Protein AF-A0A3B8XXW8-F1 (afdb_monomer_lite)

Radius of gyration: 22.77 Å; chains: 1; bounding box: 41×42×67 Å

Secondary structure (DSSP, 8-state):
-----S-----TTPPEEEEEEETTEEEEEEES---------PBP--SSSPPPTTEEEEEE-TTS-EEEEE-HHHHHHHHTTSS---SS-TTTSS------------PPPEEEEE-S-HHHHHHHHHHHHHTT-EEEEESSHHHHHH-

pLDDT: mean 81.72, std 19.69, range [37.5, 97.5]

Structure (mmCIF, N/CA/C/O backbone):
data_AF-A0A3B8XXW8-F1
#
_entry.id   AF-A0A3B8XXW8-F1
#
loop_
_atom_site.group_PDB
_atom_site.id
_atom_site.type_symbol
_atom_site.label_atom_id
_atom_site.label_alt_id
_atom_site.label_comp_id
_atom_site.label_asym_id
_atom_site.label_entity_id
_atom_site.label_seq_id
_atom_site.pdbx_PDB_ins_code
_atom_site.Cartn_x
_atom_site.Cartn_y
_atom_site.Cartn_z
_atom_site.occupancy
_atom_site.B_iso_or_equiv
_atom_site.auth_seq_id
_atom_site.auth_comp_id
_atom_site.auth_asym_id
_atom_site.auth_atom_id
_atom_site.pdbx_PDB_model_num
ATOM 1 N N . SER A 1 1 ? 3.438 6.684 36.758 1.00 44.75 1 SER A N 1
ATOM 2 C CA . SER A 1 1 ? 2.733 6.834 35.470 1.00 44.75 1 SER A CA 1
ATOM 3 C C . SER A 1 1 ? 3.155 5.676 34.577 1.00 44.75 1 SER A C 1
ATOM 5 O O . SER A 1 1 ? 4.292 5.245 34.704 1.00 44.75 1 SER A O 1
ATOM 7 N N . ARG A 1 2 ? 2.231 5.067 33.830 1.00 49.34 2 ARG A N 1
ATOM 8 C CA . ARG A 1 2 ? 2.291 3.677 33.325 1.00 49.34 2 ARG A CA 1
ATOM 9 C C . ARG A 1 2 ? 3.223 3.482 32.114 1.00 49.34 2 ARG A C 1
ATOM 11 O O . ARG A 1 2 ? 2.751 3.339 30.997 1.00 49.34 2 ARG A O 1
ATOM 18 N N . SER A 1 3 ? 4.530 3.433 32.336 1.00 48.44 3 SER A N 1
ATOM 19 C CA . SER A 1 3 ? 5.528 3.151 31.294 1.00 48.44 3 SER A CA 1
ATOM 20 C C . SER A 1 3 ? 6.344 1.907 31.656 1.00 48.44 3 SER A C 1
ATOM 22 O O . SER A 1 3 ? 7.455 2.030 32.158 1.00 48.44 3 SER A O 1
ATOM 24 N N . SER A 1 4 ? 5.756 0.717 31.501 1.00 49.69 4 SER A N 1
ATOM 25 C CA . SER A 1 4 ? 6.471 -0.574 31.516 1.00 49.69 4 SER A CA 1
ATOM 26 C C . SER A 1 4 ? 5.500 -1.719 31.192 1.00 49.69 4 SER A C 1
ATOM 28 O O . SER A 1 4 ? 5.208 -2.543 32.054 1.00 49.69 4 SER A O 1
ATOM 30 N N . VAL A 1 5 ? 4.949 -1.756 29.976 1.00 53.56 5 VAL A N 1
ATOM 31 C CA . VAL A 1 5 ? 4.210 -2.933 29.469 1.00 53.56 5 VAL A CA 1
ATOM 32 C C . VAL A 1 5 ? 4.453 -3.092 27.963 1.00 53.56 5 VAL A C 1
ATOM 34 O O . VAL A 1 5 ? 3.513 -3.174 27.198 1.00 53.56 5 VAL A O 1
ATOM 37 N N . TYR A 1 6 ? 5.706 -3.067 27.511 1.00 53.09 6 TYR A N 1
ATOM 38 C CA . TYR A 1 6 ? 6.078 -3.557 26.174 1.00 53.09 6 TYR A CA 1
ATOM 39 C C . TYR A 1 6 ? 7.500 -4.098 26.279 1.00 53.09 6 TYR A C 1
ATOM 41 O O . TYR A 1 6 ? 8.473 -3.353 26.229 1.00 53.09 6 TYR A O 1
ATOM 49 N N . GLY A 1 7 ? 7.608 -5.383 26.591 1.00 52.81 7 GLY A N 1
ATOM 50 C CA . GLY A 1 7 ? 8.885 -6.042 26.854 1.00 52.81 7 GLY A CA 1
ATOM 51 C C . GLY A 1 7 ? 8.715 -7.318 27.668 1.00 52.81 7 GLY A C 1
ATOM 52 O O . GLY A 1 7 ? 9.474 -7.557 28.603 1.00 52.81 7 GLY A O 1
ATOM 53 N N . GLY A 1 8 ? 7.672 -8.095 27.374 1.00 42.44 8 GLY A N 1
ATOM 54 C CA . GLY A 1 8 ? 7.572 -9.479 27.817 1.00 42.44 8 GLY A CA 1
ATOM 55 C C . GLY A 1 8 ? 8.176 -10.360 26.734 1.00 42.44 8 GLY A C 1
ATOM 56 O O . GLY A 1 8 ? 7.875 -10.166 25.561 1.00 42.44 8 GLY A O 1
ATOM 57 N N . LYS A 1 9 ? 9.063 -11.276 27.129 1.00 45.25 9 LYS A N 1
ATOM 58 C CA . LYS A 1 9 ? 9.531 -12.392 26.297 1.00 45.25 9 LYS A CA 1
ATOM 59 C C . LYS A 1 9 ? 8.335 -13.076 25.630 1.00 45.25 9 LYS A C 1
ATOM 61 O O . LYS A 1 9 ? 7.299 -13.161 26.277 1.00 45.25 9 LYS A O 1
ATOM 66 N N . GLU A 1 10 ? 8.523 -13.559 24.403 1.00 51.53 10 GLU A N 1
ATOM 67 C CA . GLU A 1 10 ? 7.589 -14.406 23.648 1.00 51.53 10 GLU A CA 1
ATOM 68 C C . GLU A 1 10 ? 6.869 -15.410 24.571 1.00 51.53 10 GLU A C 1
ATOM 70 O O . GLU A 1 10 ? 7.404 -16.461 24.923 1.00 51.53 10 GLU A O 1
ATOM 75 N N . GLU A 1 11 ? 5.663 -15.054 25.012 1.00 54.03 11 GLU A N 1
ATOM 76 C CA . GLU A 1 11 ? 4.620 -16.020 25.325 1.00 54.03 11 GLU A CA 1
ATOM 77 C C . GLU A 1 11 ? 3.973 -16.310 23.972 1.00 54.03 11 GLU A C 1
ATOM 79 O O . GLU A 1 11 ? 3.382 -15.410 23.377 1.00 54.03 11 GLU A O 1
ATOM 84 N N . GLU A 1 12 ? 4.128 -17.536 23.466 1.00 59.78 12 GLU A N 1
ATOM 85 C CA . GLU A 1 12 ? 3.680 -17.996 22.135 1.00 59.78 12 GLU A CA 1
ATOM 86 C C . GLU A 1 12 ? 2.155 -17.859 21.874 1.00 59.78 12 GLU A C 1
ATOM 88 O O . GLU A 1 12 ? 1.678 -18.293 20.832 1.00 59.78 12 GLU A O 1
ATOM 93 N N . ASP A 1 13 ? 1.391 -17.216 22.768 1.00 77.69 13 ASP A N 1
ATOM 94 C CA . ASP A 1 13 ? -0.071 -17.071 22.716 1.00 77.69 13 ASP A CA 1
ATOM 95 C C . ASP A 1 13 ? -0.576 -15.607 22.679 1.00 77.69 13 ASP A C 1
ATOM 97 O O . ASP A 1 13 ? -1.784 -15.368 22.768 1.00 77.69 13 ASP A O 1
ATOM 101 N N . ILE A 1 14 ? 0.299 -14.598 22.559 1.00 84.75 14 ILE A N 1
ATOM 102 C CA . ILE A 1 14 ? -0.131 -13.187 22.486 1.00 84.75 14 ILE A CA 1
ATOM 103 C C . ILE A 1 14 ? -0.064 -12.673 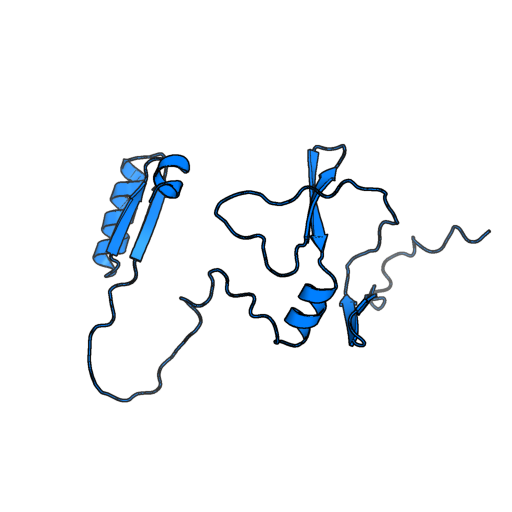21.046 1.00 84.75 14 ILE A C 1
ATOM 105 O O . ILE A 1 14 ? 1.015 -12.512 20.484 1.00 84.75 14 ILE A O 1
ATOM 109 N N . ILE A 1 15 ? -1.225 -12.319 20.488 1.00 91.88 15 ILE A N 1
ATOM 110 C CA . ILE A 1 15 ? -1.336 -11.599 19.212 1.00 91.88 15 ILE A CA 1
ATOM 111 C C . ILE A 1 15 ? -1.555 -10.101 19.453 1.00 91.88 15 ILE A C 1
ATOM 113 O O . ILE A 1 15 ? -2.346 -9.705 20.315 1.00 91.88 15 ILE A O 1
ATOM 117 N N . SER A 1 16 ? -0.878 -9.252 18.678 1.00 94.31 16 SER A N 1
ATOM 118 C CA . SER A 1 16 ? -1.103 -7.803 18.710 1.00 94.31 16 SER A CA 1
ATOM 119 C C . SER A 1 16 ? -2.131 -7.418 17.651 1.00 94.31 16 SER A C 1
ATOM 121 O O . SER A 1 16 ? -1.973 -7.733 16.477 1.00 94.31 16 SER A O 1
ATOM 123 N N . ILE A 1 17 ? -3.192 -6.719 18.060 1.00 96.69 17 ILE A N 1
ATOM 124 C CA . ILE A 1 17 ? -4.275 -6.291 17.166 1.00 96.69 17 ILE A CA 1
ATOM 125 C C . ILE A 1 17 ? -4.408 -4.767 17.187 1.00 96.69 17 ILE A C 1
ATOM 127 O O . ILE A 1 17 ? -4.557 -4.161 18.250 1.00 96.69 17 ILE A O 1
ATOM 131 N N . ILE A 1 18 ? -4.457 -4.152 16.005 1.00 96.75 18 ILE A N 1
ATOM 132 C CA . ILE A 1 18 ? -4.895 -2.768 15.805 1.00 96.75 18 ILE A CA 1
ATOM 133 C C . ILE A 1 18 ? -6.365 -2.777 15.387 1.00 96.75 18 ILE A C 1
ATOM 135 O O . ILE A 1 18 ? -6.740 -3.394 14.391 1.00 96.75 18 ILE A O 1
ATOM 139 N N . VAL A 1 19 ? -7.214 -2.066 16.131 1.00 97.44 19 VAL A N 1
ATOM 140 C CA . VAL A 1 19 ? -8.629 -1.893 15.777 1.00 97.44 19 VAL A CA 1
ATOM 141 C C . VAL A 1 19 ? -8.811 -0.568 15.046 1.00 97.44 19 VAL A C 1
ATOM 143 O O . VAL A 1 19 ? -8.727 0.506 15.640 1.00 97.44 19 VAL A O 1
ATOM 146 N N . LEU A 1 20 ? -9.099 -0.652 13.753 1.00 97.19 20 LEU A N 1
ATOM 147 C CA . LEU A 1 20 ? -9.425 0.478 12.896 1.00 97.19 20 LEU A CA 1
ATOM 148 C C . LEU A 1 20 ? -10.936 0.728 12.902 1.00 97.19 20 LEU A C 1
ATOM 150 O O . LEU A 1 20 ? -11.736 -0.208 12.858 1.00 97.19 20 LEU A O 1
ATOM 154 N N . ARG A 1 21 ? -11.339 2.002 12.928 1.00 96.31 21 ARG A N 1
ATOM 155 C CA . ARG A 1 21 ? -12.746 2.417 12.874 1.00 96.31 21 ARG A CA 1
ATOM 156 C C . ARG A 1 21 ? -12.950 3.465 11.791 1.00 96.31 21 ARG A C 1
ATOM 158 O O . ARG A 1 21 ? -12.314 4.512 11.823 1.00 96.31 21 ARG A O 1
ATOM 165 N N . GLY A 1 22 ? -13.905 3.225 10.897 1.00 94.56 22 GLY A N 1
ATOM 166 C CA . GLY A 1 22 ? -14.224 4.139 9.801 1.00 94.56 22 GLY A CA 1
ATOM 167 C C . GLY A 1 22 ? -15.594 3.847 9.198 1.00 94.56 22 GLY A C 1
ATOM 168 O O . GLY A 1 22 ? -16.003 2.691 9.112 1.00 94.56 22 GLY A O 1
ATOM 169 N N . ALA A 1 23 ? -16.340 4.895 8.833 1.00 91.75 23 ALA A N 1
ATOM 170 C CA . ALA A 1 23 ? -17.666 4.789 8.203 1.00 91.75 23 ALA A CA 1
ATOM 171 C C . ALA A 1 23 ? -18.654 3.830 8.917 1.00 91.75 23 ALA A C 1
ATOM 173 O O . ALA A 1 23 ? -19.421 3.114 8.279 1.00 91.75 23 ALA A O 1
ATOM 174 N N . GLY A 1 24 ? -18.617 3.781 10.254 1.00 93.38 24 GLY A N 1
ATOM 175 C CA . GLY A 1 24 ? -19.472 2.894 11.058 1.00 93.38 24 GLY A CA 1
ATOM 176 C C . GLY A 1 24 ? -19.027 1.427 11.118 1.00 93.38 24 GLY A C 1
ATOM 177 O O . GLY A 1 24 ? -19.670 0.638 11.802 1.00 93.38 24 GLY A O 1
ATOM 178 N N . ASN A 1 25 ? -17.920 1.069 10.468 1.00 95.06 25 ASN A N 1
ATOM 179 C CA . ASN A 1 25 ? -17.342 -0.271 10.481 1.00 95.06 25 ASN A CA 1
ATOM 180 C C . ASN A 1 25 ? -16.125 -0.340 11.414 1.00 95.06 25 ASN A C 1
ATOM 182 O O . ASN A 1 25 ? -15.478 0.675 11.698 1.00 95.06 25 ASN A O 1
ATOM 186 N N . LEU A 1 26 ? -15.819 -1.556 11.869 1.00 96.44 26 LEU A N 1
ATOM 187 C CA . LEU A 1 26 ? -14.606 -1.898 12.608 1.00 96.44 26 LEU A CA 1
ATOM 188 C C . LEU A 1 26 ? -13.822 -2.952 11.828 1.00 96.44 26 LEU A C 1
ATOM 190 O O . LEU A 1 26 ? -14.420 -3.880 11.283 1.00 96.44 26 LEU A O 1
ATOM 194 N N . LEU A 1 27 ? -12.501 -2.813 11.812 1.00 97.06 27 LEU A N 1
ATOM 195 C CA . LEU A 1 27 ? -11.568 -3.784 11.251 1.00 97.06 27 LEU A CA 1
ATOM 196 C C . LEU A 1 27 ? -10.483 -4.079 12.289 1.00 97.06 27 LEU A C 1
ATOM 198 O O . LEU A 1 27 ? -9.838 -3.159 12.783 1.00 97.06 27 LEU A O 1
ATOM 202 N N . ALA A 1 28 ? -10.298 -5.353 12.625 1.00 97.44 28 ALA A N 1
ATOM 203 C CA . ALA A 1 28 ? -9.191 -5.820 13.450 1.00 97.44 28 ALA A CA 1
ATOM 204 C C . ALA A 1 28 ? -8.046 -6.266 12.533 1.00 97.44 28 ALA A C 1
ATOM 206 O O . ALA A 1 28 ? -8.248 -7.132 11.685 1.00 97.44 28 ALA A O 1
ATOM 207 N N . VAL A 1 29 ? -6.874 -5.657 12.694 1.00 96.56 29 VAL A N 1
ATOM 208 C CA . VAL A 1 29 ? -5.660 -5.960 11.930 1.00 96.56 29 VAL A CA 1
ATOM 209 C C . VAL A 1 29 ? -4.643 -6.572 12.880 1.00 96.56 29 VAL A C 1
ATOM 211 O O . VAL A 1 29 ? -4.227 -5.914 13.831 1.00 96.56 29 VAL A O 1
ATOM 214 N N . GLU A 1 30 ? -4.264 -7.822 12.639 1.00 96.31 30 GLU A N 1
ATOM 215 C CA . GLU A 1 30 ? -3.137 -8.446 13.332 1.00 96.31 30 GLU A CA 1
ATOM 216 C C . GLU A 1 30 ? -1.823 -7.820 12.861 1.00 96.31 30 GLU A C 1
ATOM 218 O O . GLU A 1 30 ? -1.630 -7.581 11.668 1.00 96.31 30 GLU A O 1
ATOM 223 N N . VAL A 1 31 ? -0.946 -7.509 13.810 1.00 96.12 31 VAL A N 1
ATOM 224 C CA . VAL A 1 31 ? 0.367 -6.912 13.570 1.00 96.12 31 VAL A CA 1
ATOM 225 C C . VAL A 1 31 ? 1.418 -7.629 14.402 1.00 96.12 31 VAL A C 1
ATOM 227 O O . VAL A 1 31 ? 1.119 -8.118 15.488 1.00 96.12 31 VAL A O 1
ATOM 230 N N . ASP A 1 32 ? 2.666 -7.617 13.942 1.00 95.00 32 ASP A N 1
ATOM 231 C CA . ASP A 1 32 ? 3.775 -8.184 14.715 1.00 95.00 32 ASP A CA 1
ATOM 232 C C . ASP A 1 32 ? 4.012 -7.386 16.008 1.00 95.00 32 ASP A C 1
ATOM 234 O O . ASP A 1 32 ? 4.221 -7.942 17.083 1.00 95.00 32 ASP A O 1
ATOM 238 N N . GLN A 1 33 ? 3.974 -6.051 15.910 1.00 93.50 33 GLN A N 1
ATOM 239 C CA . GLN A 1 33 ? 4.217 -5.146 17.033 1.00 93.50 33 GLN A CA 1
ATOM 240 C C . GLN A 1 33 ? 3.694 -3.729 16.772 1.00 93.50 33 GLN A C 1
ATOM 242 O O . GLN A 1 33 ? 3.576 -3.284 15.631 1.00 93.50 33 GLN A O 1
ATOM 247 N N . VAL A 1 34 ? 3.458 -2.985 17.856 1.00 93.62 34 VAL A N 1
ATOM 248 C CA . VAL A 1 34 ? 3.163 -1.545 17.828 1.00 93.62 34 VAL A CA 1
ATOM 249 C C . VAL A 1 34 ? 4.364 -0.791 18.394 1.00 93.62 34 VAL A C 1
ATOM 251 O O . VAL A 1 34 ? 4.658 -0.894 19.580 1.00 93.62 34 VAL A O 1
ATOM 254 N N . ILE A 1 35 ? 5.057 -0.028 17.546 1.00 91.81 35 ILE A N 1
ATOM 255 C CA . ILE A 1 35 ? 6.270 0.711 17.938 1.00 91.81 35 ILE A CA 1
ATOM 256 C C . ILE A 1 35 ? 5.931 1.945 18.7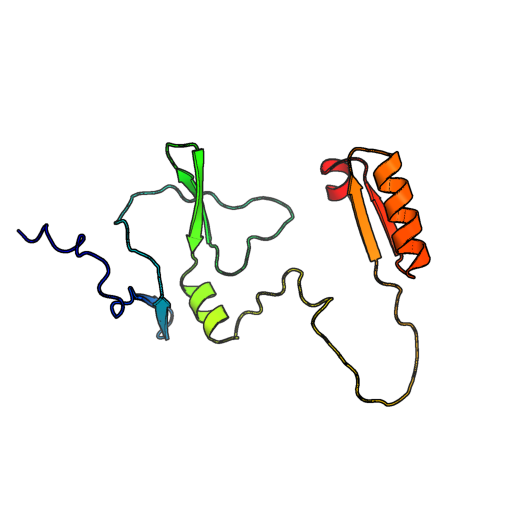88 1.00 91.81 35 ILE A C 1
ATOM 258 O O . ILE A 1 35 ? 6.574 2.199 19.805 1.00 91.81 35 ILE A O 1
ATOM 262 N N . GLY A 1 36 ? 4.925 2.721 18.376 1.00 91.44 36 GLY A N 1
ATOM 263 C CA . GLY A 1 36 ? 4.520 3.950 19.054 1.00 91.44 36 GLY A CA 1
ATOM 264 C C . GLY A 1 36 ? 3.775 4.921 18.142 1.00 91.44 36 GLY A C 1
ATOM 265 O O . GLY A 1 36 ? 3.422 4.592 17.011 1.00 91.44 36 GLY A O 1
ATOM 266 N N . GLU A 1 37 ? 3.543 6.125 18.655 1.00 93.62 37 GLU A N 1
ATOM 267 C CA . GLU A 1 37 ? 2.972 7.248 17.911 1.00 93.62 37 GLU A CA 1
ATOM 268 C C . GLU A 1 37 ? 4.099 8.157 17.405 1.00 93.62 37 GLU A C 1
ATOM 270 O O . GLU A 1 37 ? 5.043 8.450 18.142 1.00 93.62 37 GLU A O 1
ATOM 275 N N . GLN A 1 38 ? 4.007 8.600 16.152 1.00 91.56 38 GLN A N 1
ATOM 276 C CA . GLN A 1 38 ? 5.010 9.456 15.527 1.00 91.56 38 GLN A CA 1
ATOM 277 C C . GLN A 1 38 ? 4.341 10.522 14.659 1.00 91.56 38 GLN A C 1
ATOM 279 O O . GLN A 1 38 ? 3.449 10.223 13.865 1.00 91.56 38 GLN A O 1
ATOM 284 N N . GLU A 1 39 ? 4.820 11.761 14.768 1.00 94.50 39 GLU A N 1
ATOM 285 C CA . GLU A 1 39 ? 4.458 12.829 13.839 1.00 94.50 39 GLU A CA 1
ATOM 286 C C . GLU A 1 39 ? 5.198 12.635 12.510 1.00 94.50 39 GLU A C 1
ATOM 288 O O . GLU A 1 39 ? 6.415 12.432 12.470 1.00 94.50 39 GLU A O 1
ATOM 293 N N . ILE A 1 40 ? 4.452 12.670 11.409 1.00 94.69 40 ILE A N 1
ATOM 294 C CA . ILE A 1 40 ? 4.964 12.402 10.066 1.00 94.69 40 ILE A CA 1
ATOM 295 C C . ILE A 1 40 ? 4.464 13.447 9.074 1.00 94.69 40 ILE A C 1
ATOM 297 O O . ILE A 1 40 ? 3.429 14.081 9.274 1.00 94.69 40 ILE A O 1
ATOM 301 N N . VAL A 1 41 ? 5.167 13.561 7.949 1.00 96.00 41 VAL A N 1
ATOM 302 C CA . VAL A 1 41 ? 4.680 14.290 6.778 1.00 96.00 41 VAL A CA 1
ATOM 303 C C . VAL A 1 41 ? 4.332 13.274 5.702 1.00 96.00 41 VAL A C 1
ATOM 305 O O . VAL A 1 41 ? 5.200 12.556 5.210 1.00 96.00 41 VAL A O 1
ATOM 308 N N . ILE A 1 42 ? 3.057 13.220 5.323 1.00 95.50 42 ILE A N 1
ATOM 309 C CA . ILE A 1 42 ? 2.597 12.330 4.257 1.00 95.50 42 ILE A CA 1
ATOM 310 C C . ILE A 1 42 ? 2.948 12.962 2.912 1.00 95.50 42 ILE A C 1
ATOM 312 O O . ILE A 1 42 ? 2.480 14.055 2.591 1.00 95.50 42 ILE A O 1
ATOM 316 N N . LYS A 1 43 ? 3.740 12.256 2.104 1.00 94.38 43 LYS A N 1
ATOM 317 C CA . LYS A 1 43 ? 3.954 12.584 0.695 1.00 94.38 43 LYS A CA 1
ATOM 318 C C . LYS A 1 43 ? 3.003 11.761 -0.162 1.00 94.38 43 LYS A C 1
ATOM 320 O O . LYS A 1 43 ? 2.853 10.554 0.046 1.00 94.38 43 LYS A O 1
ATOM 325 N N . GLN A 1 44 ? 2.356 12.425 -1.113 1.00 90.25 44 GLN A N 1
ATOM 326 C CA . GLN A 1 44 ? 1.525 11.751 -2.101 1.00 90.25 44 GLN A CA 1
ATOM 327 C C . GLN A 1 44 ? 2.415 10.945 -3.053 1.00 90.25 44 GLN A C 1
ATOM 329 O O . GLN A 1 44 ? 3.522 11.368 -3.390 1.00 90.25 44 GLN A O 1
ATOM 334 N N . ILE A 1 45 ? 1.942 9.764 -3.449 1.00 87.12 45 ILE A N 1
ATOM 335 C CA . ILE A 1 45 ? 2.603 8.959 -4.477 1.00 87.12 45 ILE A CA 1
ATOM 336 C C . ILE A 1 45 ? 2.158 9.536 -5.820 1.00 87.12 45 ILE A C 1
ATOM 338 O O . ILE A 1 45 ? 1.017 9.342 -6.233 1.00 87.12 45 ILE A O 1
ATOM 342 N N . GLU A 1 46 ? 3.045 10.300 -6.449 1.00 81.12 46 GLU A N 1
ATOM 343 C CA . GLU A 1 46 ? 2.801 10.971 -7.724 1.00 81.12 46 GLU A CA 1
ATOM 344 C C . GLU A 1 46 ? 3.463 10.199 -8.872 1.00 81.12 46 GLU A C 1
ATOM 346 O O . GLU A 1 46 ? 4.584 9.705 -8.750 1.00 81.12 46 GLU A O 1
ATOM 351 N N . GLY A 1 47 ? 2.757 10.093 -9.995 1.00 75.81 47 GLY A N 1
ATOM 352 C CA . GLY A 1 47 ? 3.187 9.356 -11.179 1.00 75.81 47 GLY A CA 1
ATOM 353 C C . GLY A 1 47 ? 1.993 8.729 -11.917 1.00 75.81 47 GLY A C 1
ATOM 354 O O . GLY A 1 47 ? 0.885 8.711 -11.389 1.00 75.81 47 GLY A O 1
ATOM 355 N N . PRO A 1 48 ? 2.180 8.219 -13.142 1.00 73.31 48 PRO A N 1
ATOM 356 C CA . PRO A 1 48 ? 1.171 7.497 -13.910 1.00 73.31 48 PRO A CA 1
ATOM 357 C C . PRO A 1 48 ? 0.836 6.119 -13.333 1.00 73.31 48 PRO A C 1
ATOM 359 O O . PRO A 1 48 ? -0.200 5.569 -13.697 1.00 73.31 48 PRO A O 1
ATOM 362 N N . ILE A 1 49 ? 1.650 5.562 -12.426 1.00 76.19 49 ILE A N 1
ATOM 363 C CA . ILE A 1 49 ? 1.236 4.387 -11.652 1.00 76.19 49 ILE A CA 1
ATOM 364 C C . ILE A 1 49 ? 0.323 4.869 -10.520 1.00 76.19 49 ILE A C 1
ATOM 366 O O . ILE A 1 49 ? 0.767 5.663 -9.685 1.00 76.19 49 ILE A O 1
ATOM 370 N N . PRO A 1 50 ? -0.933 4.395 -10.453 1.00 81.12 50 PRO A N 1
ATOM 371 C CA . PRO A 1 50 ? -1.826 4.751 -9.362 1.00 81.12 50 PRO A CA 1
ATOM 372 C C . PRO A 1 50 ? -1.268 4.244 -8.030 1.00 81.12 50 PRO A C 1
ATOM 374 O O . PRO A 1 50 ? -0.651 3.176 -7.964 1.00 81.12 50 PRO A O 1
ATOM 377 N N . LYS A 1 51 ? -1.532 4.981 -6.945 1.00 87.81 51 LYS A N 1
ATOM 378 C CA . LYS A 1 51 ? -1.181 4.524 -5.596 1.00 87.81 51 LYS A CA 1
ATOM 379 C C . LYS A 1 51 ? -1.773 3.123 -5.339 1.00 87.81 51 LYS A C 1
ATOM 381 O O . LYS A 1 51 ? -2.900 2.855 -5.773 1.00 87.81 51 LYS A O 1
ATOM 386 N N . PRO A 1 52 ? -1.062 2.233 -4.628 1.00 89.81 52 PRO A N 1
ATOM 387 C CA . PRO A 1 52 ? -1.624 0.949 -4.232 1.00 89.81 52 PRO A CA 1
ATOM 388 C C . PRO A 1 52 ? -2.905 1.128 -3.405 1.00 89.81 52 PRO A C 1
ATOM 390 O O . PRO A 1 52 ? -2.998 2.039 -2.580 1.00 89.81 52 PRO A O 1
ATOM 393 N N . ALA A 1 53 ? -3.889 0.251 -3.616 1.00 91.56 53 ALA A N 1
ATOM 394 C CA . ALA A 1 53 ? -5.112 0.240 -2.817 1.00 91.56 53 ALA A CA 1
ATOM 395 C C . ALA A 1 53 ? -4.777 0.006 -1.333 1.00 91.56 53 ALA A C 1
ATOM 397 O O . ALA A 1 53 ? -3.936 -0.834 -1.008 1.00 91.56 53 ALA A O 1
ATOM 398 N N . GLY A 1 54 ? -5.421 0.751 -0.438 1.00 93.94 54 GLY A N 1
ATOM 399 C CA . GLY A 1 54 ? -5.154 0.707 0.999 1.00 93.94 54 GLY A CA 1
ATOM 400 C C . GLY A 1 54 ? -4.009 1.614 1.453 1.00 93.94 54 GLY A C 1
ATOM 401 O O . GLY A 1 54 ? -3.754 1.684 2.653 1.00 93.94 54 GLY A O 1
ATOM 402 N N . ILE A 1 55 ? -3.331 2.323 0.543 1.00 95.00 55 ILE A N 1
ATOM 403 C CA . ILE A 1 55 ? -2.235 3.250 0.858 1.00 95.00 55 ILE A CA 1
ATOM 404 C C . ILE A 1 55 ? -2.668 4.690 0.562 1.00 95.00 55 ILE A C 1
ATOM 406 O O . ILE A 1 55 ? -3.088 4.999 -0.549 1.00 95.00 55 ILE A O 1
ATOM 410 N N . ALA A 1 56 ? -2.537 5.589 1.536 1.00 94.12 56 ALA A N 1
ATOM 411 C CA . ALA A 1 56 ? -2.805 7.025 1.400 1.00 94.12 56 ALA A CA 1
ATOM 412 C C . ALA A 1 56 ? -1.594 7.815 0.865 1.00 94.12 56 ALA A C 1
ATOM 414 O O . ALA A 1 56 ? -1.739 8.907 0.318 1.00 94.12 56 ALA A O 1
ATOM 415 N N . GLY A 1 57 ? -0.387 7.281 1.051 1.00 94.94 57 GLY A N 1
ATOM 416 C CA . GLY A 1 57 ? 0.874 7.911 0.671 1.00 94.94 57 GLY A CA 1
ATOM 417 C C . GLY A 1 57 ? 2.056 7.231 1.353 1.00 94.94 57 GLY A C 1
ATOM 418 O O . GLY A 1 57 ? 1.942 6.104 1.834 1.00 94.94 57 GLY A O 1
ATOM 419 N N . ALA A 1 58 ? 3.189 7.921 1.432 1.00 95.62 58 ALA A N 1
ATOM 420 C CA . ALA A 1 58 ? 4.365 7.430 2.142 1.00 95.62 58 ALA A CA 1
ATOM 421 C C . ALA A 1 58 ? 5.115 8.565 2.847 1.00 95.62 58 ALA A C 1
ATOM 423 O O . ALA A 1 58 ? 5.039 9.726 2.444 1.00 95.62 58 ALA A O 1
ATOM 424 N N . THR A 1 59 ? 5.873 8.229 3.887 1.00 96.12 59 THR A N 1
ATOM 425 C CA . THR A 1 59 ? 6.869 9.121 4.492 1.00 96.12 59 THR A CA 1
ATOM 426 C C . THR A 1 59 ? 8.260 8.511 4.369 1.00 96.12 59 THR A C 1
ATOM 428 O O . THR A 1 59 ? 8.412 7.295 4.268 1.00 96.12 59 THR A O 1
ATOM 431 N N . VAL A 1 60 ? 9.280 9.364 4.387 1.00 95.50 60 VAL A N 1
ATOM 432 C CA . VAL A 1 60 ? 10.685 8.945 4.449 1.00 95.50 60 VAL A CA 1
ATOM 433 C C . VAL A 1 60 ? 11.145 9.087 5.896 1.00 95.50 60 VAL A C 1
ATOM 435 O O . VAL A 1 60 ? 10.980 10.160 6.480 1.00 95.50 60 VAL A O 1
ATOM 438 N N . LEU A 1 61 ? 11.668 8.015 6.486 1.00 93.00 61 LEU A N 1
ATOM 439 C CA . LEU A 1 61 ? 12.211 8.012 7.844 1.00 93.00 61 LEU A CA 1
ATOM 440 C C . LEU A 1 61 ? 13.624 8.622 7.878 1.00 93.00 61 LEU A C 1
ATOM 442 O O . LEU A 1 61 ? 14.244 8.868 6.844 1.00 93.00 61 LEU A O 1
ATOM 446 N N . GLY A 1 62 ? 14.143 8.893 9.080 1.00 90.75 62 GLY A N 1
ATOM 447 C CA . GLY A 1 62 ? 15.452 9.541 9.258 1.00 90.75 62 GLY A CA 1
ATOM 448 C C . GLY A 1 62 ? 16.642 8.723 8.740 1.00 90.75 62 GLY A C 1
ATOM 449 O O . GLY A 1 62 ? 17.687 9.290 8.436 1.00 90.75 62 GLY A O 1
ATOM 450 N N . ASP A 1 63 ? 16.471 7.410 8.603 1.00 93.56 63 ASP A N 1
ATOM 451 C CA . ASP A 1 63 ? 17.441 6.482 8.017 1.00 93.56 63 ASP A CA 1
ATOM 452 C C . ASP A 1 63 ? 17.293 6.329 6.490 1.00 93.56 63 ASP A C 1
ATOM 454 O O . ASP A 1 63 ? 18.031 5.568 5.867 1.00 93.56 63 ASP A O 1
ATOM 458 N N . GLY A 1 64 ? 16.356 7.058 5.875 1.00 94.19 64 GLY A N 1
ATOM 459 C CA . GLY A 1 64 ? 16.069 7.011 4.443 1.00 94.19 64 GLY A CA 1
ATOM 460 C C . GLY A 1 64 ? 15.102 5.904 4.021 1.00 94.19 64 GLY A C 1
ATOM 461 O O . GLY A 1 64 ? 14.757 5.834 2.841 1.00 94.19 64 GLY A O 1
ATOM 462 N N . SER A 1 65 ? 14.635 5.060 4.943 1.00 95.44 65 SER A N 1
ATOM 463 C CA . SER A 1 65 ? 13.644 4.031 4.624 1.00 95.44 65 SER A CA 1
ATOM 464 C C . SER A 1 65 ? 12.263 4.635 4.329 1.00 9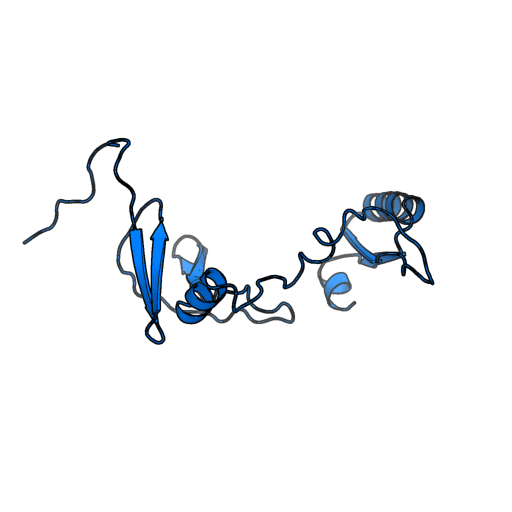5.44 65 SER A C 1
ATOM 466 O O . SER A 1 65 ? 11.916 5.727 4.791 1.00 95.44 65 SER A O 1
ATOM 468 N N . ILE A 1 66 ? 11.470 3.934 3.513 1.00 94.69 66 ILE A N 1
ATOM 469 C CA . ILE A 1 66 ? 10.121 4.359 3.123 1.00 94.69 66 ILE A CA 1
ATOM 470 C C . ILE A 1 66 ? 9.096 3.669 4.017 1.00 94.69 66 ILE A C 1
ATOM 472 O O . ILE A 1 66 ? 9.032 2.443 4.056 1.00 94.69 66 ILE A O 1
ATOM 476 N N . MET A 1 67 ? 8.255 4.460 4.682 1.00 95.69 67 MET A N 1
ATOM 477 C CA . MET A 1 67 ? 7.136 3.969 5.480 1.00 95.69 67 MET A CA 1
ATOM 478 C C . MET A 1 67 ? 5.809 4.292 4.770 1.00 95.69 67 MET A C 1
ATOM 480 O O . MET A 1 67 ? 5.449 5.472 4.669 1.00 95.69 67 MET A O 1
ATOM 484 N N . PRO A 1 68 ? 5.080 3.283 4.256 1.00 96.00 68 PRO A N 1
ATOM 485 C CA . PRO A 1 68 ? 3.774 3.490 3.643 1.00 96.00 68 PRO A CA 1
ATOM 486 C C . PRO A 1 68 ? 2.731 3.850 4.704 1.00 96.00 68 PRO A C 1
ATOM 488 O O . PRO A 1 68 ? 2.747 3.326 5.817 1.00 96.00 68 PRO A O 1
ATOM 491 N N . ILE A 1 69 ? 1.808 4.742 4.351 1.00 96.50 69 ILE A N 1
ATOM 492 C CA . ILE A 1 69 ? 0.740 5.198 5.241 1.00 96.50 69 ILE A CA 1
ATOM 493 C C . ILE A 1 69 ? -0.563 4.539 4.812 1.00 96.50 69 ILE A C 1
ATOM 495 O O . ILE A 1 69 ? -1.015 4.755 3.689 1.00 96.50 69 ILE A O 1
ATOM 499 N N . GLY A 1 70 ? -1.159 3.737 5.693 1.00 95.62 70 GLY A N 1
ATOM 500 C CA . GLY A 1 70 ? -2.420 3.052 5.415 1.00 95.62 70 GLY A CA 1
ATOM 501 C C . GLY A 1 70 ? -3.609 4.014 5.357 1.00 95.62 70 GLY A C 1
ATOM 502 O O . GLY A 1 70 ? -3.761 4.870 6.229 1.00 95.62 70 GLY A O 1
ATOM 503 N N . ASP A 1 71 ? -4.471 3.854 4.356 1.00 95.69 71 ASP A N 1
ATOM 504 C CA . ASP A 1 71 ? -5.777 4.512 4.303 1.00 95.69 71 ASP A CA 1
ATOM 505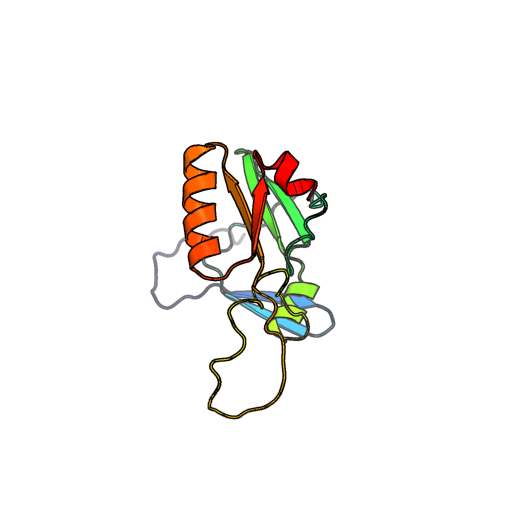 C C . ASP A 1 71 ? -6.813 3.647 5.032 1.00 95.69 71 ASP A C 1
ATOM 507 O O . ASP A 1 71 ? -7.186 2.569 4.572 1.00 95.69 71 ASP A O 1
ATOM 511 N N . VAL A 1 72 ? -7.284 4.113 6.189 1.00 96.19 72 VAL A N 1
ATOM 512 C CA . VAL A 1 72 ? -8.208 3.354 7.046 1.00 96.19 72 VAL A CA 1
ATOM 513 C C . VAL A 1 72 ? -9.522 3.016 6.339 1.00 96.19 72 VAL A C 1
ATOM 515 O O . VAL A 1 72 ? -10.059 1.929 6.556 1.00 96.19 72 VAL A O 1
ATOM 518 N N . LEU A 1 73 ? -10.060 3.924 5.522 1.00 95.88 73 LEU A N 1
ATOM 519 C CA . LEU A 1 73 ? -11.331 3.684 4.842 1.00 95.88 73 LEU A CA 1
ATOM 520 C C . LEU A 1 73 ? -11.147 2.655 3.729 1.00 95.88 73 LEU A C 1
ATOM 522 O O . LEU A 1 73 ? -11.917 1.696 3.671 1.00 95.88 73 LEU A O 1
ATOM 526 N N . GLU A 1 74 ? -10.093 2.789 2.921 1.00 95.19 74 GLU A N 1
ATOM 527 C CA . GLU A 1 74 ? -9.799 1.806 1.873 1.00 95.19 74 GLU A CA 1
ATOM 528 C C . GLU A 1 74 ? -9.477 0.428 2.463 1.00 95.19 74 GLU A C 1
ATOM 530 O O . GLU A 1 74 ? -9.983 -0.574 1.970 1.00 95.19 74 GLU A O 1
ATOM 535 N N . LEU A 1 75 ? -8.706 0.348 3.554 1.00 95.75 75 LEU A N 1
ATOM 536 C CA . LEU A 1 75 ? -8.405 -0.925 4.224 1.00 95.75 75 LEU A CA 1
ATOM 537 C C . LEU A 1 75 ? -9.677 -1.637 4.707 1.00 95.75 75 LEU A C 1
ATOM 539 O O . LEU A 1 75 ? -9.803 -2.853 4.549 1.00 95.75 75 LEU A O 1
ATOM 543 N N . ILE A 1 76 ? -10.645 -0.890 5.249 1.00 95.94 76 ILE A N 1
ATOM 544 C CA . ILE A 1 76 ? -11.958 -1.430 5.628 1.00 95.94 76 ILE A CA 1
ATOM 545 C C . ILE A 1 76 ? -12.712 -1.937 4.391 1.00 95.94 76 ILE A C 1
ATOM 547 O O . ILE A 1 76 ? -13.266 -3.036 4.421 1.00 95.94 76 ILE A O 1
ATOM 551 N N . GLU A 1 77 ? -12.735 -1.173 3.299 1.00 94.50 77 GLU A N 1
ATOM 552 C CA . GLU A 1 77 ? -13.422 -1.572 2.066 1.00 94.50 77 GLU A CA 1
ATOM 553 C C . GLU A 1 77 ? -12.788 -2.802 1.404 1.00 94.50 77 GLU A C 1
ATOM 555 O O . GLU A 1 77 ? -13.515 -3.675 0.921 1.00 94.50 77 GLU A O 1
ATOM 560 N N . ILE A 1 78 ? -11.456 -2.903 1.423 1.00 94.00 78 ILE A N 1
ATOM 561 C CA . ILE A 1 78 ? -10.689 -4.061 0.947 1.00 94.00 78 ILE A CA 1
ATOM 562 C C . ILE A 1 78 ? -11.035 -5.294 1.783 1.00 94.00 78 ILE A C 1
ATOM 564 O O . ILE A 1 78 ? -11.396 -6.330 1.225 1.00 94.00 78 ILE A O 1
ATOM 568 N N . ALA A 1 79 ? -11.004 -5.182 3.114 1.00 93.25 79 ALA A N 1
ATOM 569 C CA . ALA A 1 79 ? -11.340 -6.288 4.012 1.00 93.25 79 ALA A CA 1
ATOM 570 C C . ALA A 1 79 ? -12.796 -6.765 3.851 1.00 93.25 79 ALA A C 1
ATOM 572 O O . ALA A 1 79 ? -13.100 -7.940 4.044 1.00 93.25 79 ALA A O 1
ATOM 573 N N . GLN A 1 80 ? -13.702 -5.865 3.459 1.00 92.19 80 GLN A N 1
ATOM 574 C CA . GLN A 1 80 ? -15.102 -6.180 3.160 1.00 92.19 80 GLN A CA 1
ATOM 575 C C . GLN A 1 80 ? -15.334 -6.658 1.715 1.00 92.19 80 GLN A C 1
ATOM 577 O O . GLN A 1 80 ? -16.478 -6.933 1.348 1.00 92.19 80 GLN A O 1
ATOM 582 N N . GLY A 1 81 ? -14.291 -6.726 0.880 1.00 89.88 81 GLY A N 1
ATOM 583 C CA . GLY A 1 81 ? -14.384 -7.102 -0.534 1.00 89.88 81 GLY A CA 1
ATOM 584 C C .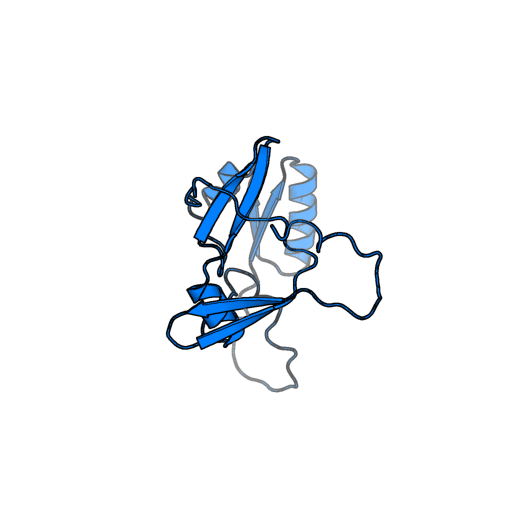 GLY A 1 81 ? -15.140 -6.094 -1.409 1.00 89.88 81 GLY A C 1
ATOM 585 O O . GLY A 1 81 ? -15.577 -6.439 -2.507 1.00 89.88 81 GLY A O 1
ATOM 586 N N . ARG A 1 82 ? -15.333 -4.860 -0.926 1.00 87.88 82 ARG A N 1
ATOM 587 C CA . ARG A 1 82 ? -16.021 -3.774 -1.647 1.00 87.88 82 ARG A CA 1
ATOM 588 C C . ARG A 1 82 ? -15.085 -3.023 -2.585 1.00 87.88 82 ARG A C 1
ATOM 590 O O . ARG A 1 82 ? -15.539 -2.503 -3.600 1.00 87.88 82 ARG A O 1
ATOM 597 N N . MET A 1 83 ? -13.794 -3.021 -2.269 1.00 82.44 83 MET A N 1
ATOM 598 C CA . MET A 1 83 ? -12.737 -2.511 -3.128 1.00 82.44 83 MET A CA 1
ATOM 599 C C . MET A 1 83 ? -11.930 -3.688 -3.668 1.00 82.44 83 MET A C 1
ATOM 601 O O . MET A 1 83 ? -11.429 -4.515 -2.905 1.00 82.44 83 MET A O 1
ATOM 605 N N . ARG A 1 84 ? -11.819 -3.786 -4.995 1.00 71.56 84 ARG A N 1
ATOM 606 C CA . ARG A 1 84 ? -10.920 -4.759 -5.616 1.00 71.56 84 ARG A CA 1
ATOM 607 C C . ARG A 1 84 ? -9.514 -4.177 -5.620 1.00 71.56 84 ARG A C 1
ATOM 609 O O . ARG A 1 84 ? -9.312 -3.052 -6.057 1.00 71.56 84 ARG A O 1
ATOM 616 N N . THR A 1 85 ? -8.551 -4.945 -5.131 1.00 68.38 85 THR A N 1
ATOM 617 C CA . THR A 1 85 ? -7.129 -4.573 -5.108 1.00 68.38 85 THR A CA 1
ATOM 618 C C . THR A 1 85 ? -6.415 -4.914 -6.421 1.00 68.38 85 THR A C 1
ATOM 620 O O . THR A 1 85 ? -5.193 -4.810 -6.510 1.00 68.38 85 THR A O 1
ATOM 623 N N . ASP A 1 86 ? -7.151 -5.337 -7.456 1.00 56.09 86 ASP A N 1
ATOM 624 C CA . ASP A 1 86 ? -6.604 -5.858 -8.705 1.00 56.09 86 ASP A CA 1
ATOM 625 C C . ASP A 1 86 ? -6.185 -4.763 -9.694 1.00 56.09 86 ASP A C 1
ATOM 627 O O . ASP A 1 86 ? -6.579 -4.772 -10.853 1.00 56.09 86 ASP A O 1
ATOM 631 N N . ASN A 1 87 ? -5.256 -3.896 -9.291 1.00 55.16 87 ASN A N 1
ATOM 632 C CA . ASN A 1 87 ? -4.558 -2.985 -10.209 1.00 55.16 87 ASN A CA 1
ATOM 633 C C . ASN A 1 87 ? -3.432 -3.672 -11.026 1.00 55.16 87 ASN A C 1
ATOM 635 O O . ASN A 1 87 ? -2.512 -3.008 -11.490 1.00 55.16 87 ASN A O 1
ATOM 639 N N . GLY A 1 88 ? -3.482 -4.999 -11.234 1.00 50.69 88 GLY A N 1
ATOM 640 C CA . GLY A 1 88 ? -2.478 -5.704 -12.058 1.00 50.69 88 GLY A CA 1
ATOM 641 C C . GLY A 1 88 ? -2.410 -7.237 -11.954 1.00 50.69 88 GLY A C 1
ATOM 642 O O . GLY A 1 88 ? -1.672 -7.862 -12.709 1.00 50.69 88 GLY A O 1
ATOM 643 N N . GLY A 1 89 ? -3.169 -7.875 -11.054 1.00 43.34 89 GLY A N 1
ATOM 644 C CA . GLY A 1 89 ? -3.080 -9.329 -10.803 1.00 43.34 89 GLY A CA 1
ATOM 645 C C . GLY A 1 89 ? -4.149 -10.208 -11.470 1.00 43.34 89 GLY A C 1
ATOM 646 O O . GLY A 1 89 ? -4.006 -11.429 -11.517 1.00 43.34 89 GLY A O 1
ATOM 647 N N . SER A 1 90 ? -5.211 -9.625 -12.033 1.00 42.81 90 SER A N 1
ATOM 648 C CA . SER A 1 90 ? -6.337 -10.384 -12.614 1.00 42.81 90 SER A CA 1
ATOM 649 C C . SER A 1 90 ? -6.087 -10.876 -14.051 1.00 42.81 90 SER A C 1
ATOM 651 O O . SER A 1 90 ? -7.026 -11.171 -14.784 1.00 42.81 90 SER A O 1
ATOM 653 N N . LEU A 1 91 ? -4.822 -10.981 -14.474 1.00 48.72 91 LEU A N 1
ATOM 654 C CA . LEU A 1 91 ? -4.448 -11.709 -15.694 1.00 48.72 91 LEU A CA 1
ATOM 655 C C . LEU A 1 91 ? -4.142 -13.190 -15.420 1.00 48.72 91 LEU A C 1
ATOM 657 O O . LEU A 1 91 ? -4.256 -14.006 -16.330 1.00 48.72 91 LEU A O 1
ATOM 661 N N . TRP A 1 92 ? -3.824 -13.564 -14.173 1.00 52.16 92 TRP A N 1
ATOM 662 C CA . TRP A 1 92 ? -3.338 -14.914 -13.848 1.00 52.16 92 TRP A CA 1
ATOM 663 C C . TRP A 1 92 ? -4.286 -15.741 -12.966 1.00 52.16 92 TRP A C 1
ATOM 665 O O . TRP A 1 92 ? -4.070 -16.939 -12.807 1.00 52.16 92 TRP A O 1
ATOM 675 N N . GLN A 1 93 ? -5.370 -15.152 -12.442 1.00 41.00 93 GLN A N 1
ATOM 676 C CA . GLN A 1 93 ? -6.268 -15.835 -11.495 1.00 41.00 93 GLN A CA 1
ATOM 677 C C . GLN A 1 93 ? -7.686 -16.123 -12.027 1.00 41.00 93 GLN A C 1
ATOM 679 O O . GLN A 1 93 ? -8.554 -16.509 -11.244 1.00 41.00 93 GLN A O 1
ATOM 684 N N . LYS A 1 94 ? -7.972 -15.980 -13.332 1.00 44.44 94 LYS A N 1
ATOM 685 C CA . LYS A 1 94 ? -9.299 -16.348 -13.861 1.00 44.44 94 LYS A CA 1
ATOM 686 C C . LYS A 1 94 ? -9.245 -17.426 -14.944 1.00 44.44 94 LYS A C 1
ATOM 688 O O . LYS A 1 94 ? -8.992 -17.152 -16.111 1.00 44.44 94 LYS A O 1
ATOM 693 N N . ASN A 1 95 ? -9.636 -18.622 -14.492 1.00 37.50 95 ASN A N 1
ATOM 694 C CA . ASN A 1 95 ? -10.126 -19.796 -15.221 1.00 37.50 95 ASN A CA 1
ATOM 695 C C . ASN A 1 95 ? -9.098 -20.901 -15.516 1.00 37.50 95 ASN A C 1
ATOM 697 O O . ASN A 1 95 ? -8.514 -20.971 -16.592 1.00 37.50 95 ASN A O 1
ATOM 701 N N . LEU A 1 96 ? -9.023 -21.867 -14.594 1.00 44.56 96 LEU A N 1
ATOM 702 C CA . LEU A 1 96 ? -9.110 -23.280 -14.975 1.00 44.56 96 LEU A CA 1
ATOM 703 C C . LEU A 1 96 ? -10.508 -23.499 -15.584 1.00 44.56 96 LEU A C 1
ATOM 705 O O . LEU A 1 96 ? -11.486 -23.339 -14.850 1.00 44.56 96 LEU A O 1
ATOM 709 N N . PRO A 1 97 ? -10.667 -23.839 -16.874 1.00 38.31 97 PRO A N 1
ATOM 710 C CA . PRO A 1 97 ? -11.963 -24.232 -17.393 1.00 38.31 97 PRO A CA 1
ATOM 711 C C . PRO A 1 97 ? -12.106 -25.751 -17.294 1.00 38.31 97 PRO A C 1
ATOM 713 O O . PRO A 1 97 ? -11.363 -26.507 -17.922 1.00 38.31 97 PRO A O 1
ATOM 716 N N . ALA A 1 98 ? -13.123 -26.193 -16.558 1.00 40.94 98 ALA A N 1
ATOM 717 C CA . ALA A 1 98 ? -13.867 -27.360 -16.997 1.00 40.94 98 ALA A CA 1
ATOM 718 C C . ALA A 1 98 ? -14.594 -26.984 -18.308 1.00 40.94 98 ALA A C 1
ATOM 720 O O . ALA A 1 98 ? -15.300 -25.982 -18.370 1.00 40.94 98 ALA A O 1
ATOM 721 N N . ILE A 1 99 ? -14.291 -27.768 -19.340 1.00 42.22 99 ILE A N 1
ATOM 722 C CA . ILE A 1 99 ? -14.847 -27.921 -20.697 1.00 42.22 99 ILE A CA 1
ATOM 723 C C . ILE A 1 99 ? -16.251 -27.305 -20.923 1.00 42.22 99 ILE A C 1
ATOM 725 O O . ILE A 1 99 ? -17.198 -27.733 -20.276 1.00 42.22 99 ILE A O 1
ATOM 729 N N . ASP A 1 100 ? -16.407 -26.352 -21.859 1.00 38.62 100 ASP A N 1
ATOM 730 C CA . ASP A 1 100 ? -17.052 -26.579 -23.173 1.00 38.62 100 ASP A CA 1
ATOM 731 C C . ASP A 1 100 ? -17.157 -25.315 -24.063 1.00 38.62 100 ASP A C 1
ATOM 733 O O . ASP A 1 100 ? -17.153 -24.176 -23.607 1.00 38.62 100 ASP A O 1
ATOM 737 N N . ASN A 1 101 ? -17.182 -25.586 -25.366 1.00 45.78 101 ASN A N 1
ATOM 738 C CA . ASN A 1 101 ? -17.002 -24.745 -26.557 1.00 45.78 101 ASN A CA 1
ATOM 739 C C . ASN A 1 101 ? -17.874 -23.469 -26.707 1.00 45.78 101 ASN A C 1
ATOM 741 O O . ASN A 1 101 ? -19.058 -23.510 -26.386 1.00 45.78 101 ASN A O 1
ATOM 745 N N . LEU A 1 102 ? -17.321 -22.419 -27.365 1.00 42.28 102 LEU A N 1
ATOM 746 C CA . LEU A 1 102 ? -17.811 -21.767 -28.617 1.00 42.28 102 LEU A CA 1
ATOM 747 C C . LEU A 1 102 ? -17.380 -20.265 -28.774 1.00 42.28 102 LEU A C 1
ATOM 749 O O . LEU A 1 102 ? -17.955 -19.385 -28.142 1.00 42.28 102 LEU A O 1
ATOM 753 N N . ILE A 1 103 ? -16.503 -20.003 -29.775 1.00 42.41 103 ILE A N 1
ATOM 754 C CA . ILE A 1 103 ? -16.202 -18.743 -30.543 1.00 42.41 103 ILE A CA 1
ATOM 755 C C . ILE A 1 103 ? -15.292 -17.651 -29.863 1.00 42.41 103 ILE A C 1
ATOM 757 O O . ILE A 1 103 ? -15.204 -17.621 -28.642 1.00 42.41 103 ILE A O 1
ATOM 761 N N . PRO A 1 104 ? -14.583 -16.759 -30.610 1.00 46.09 104 PRO A N 1
ATOM 762 C CA . PRO A 1 104 ? -13.192 -16.843 -31.103 1.00 46.09 104 PRO A CA 1
ATOM 763 C C . PRO A 1 104 ? -12.253 -15.714 -30.568 1.00 46.09 104 PRO A C 1
ATOM 765 O O . PRO A 1 104 ? -12.705 -14.768 -29.935 1.00 46.09 104 PRO A O 1
ATOM 768 N N . ASP A 1 105 ? -10.951 -15.790 -30.880 1.00 45.81 105 ASP A N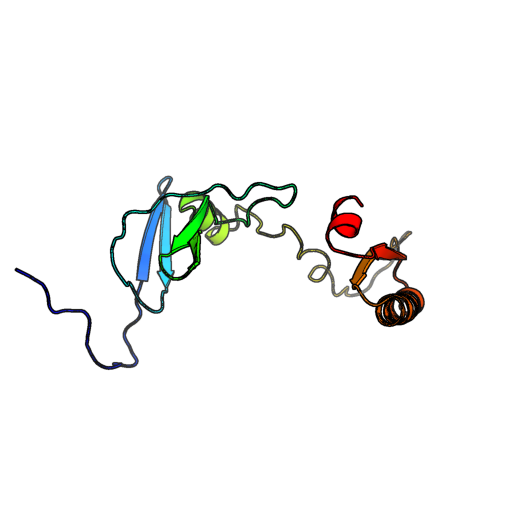 1
ATOM 769 C CA . ASP A 1 105 ? -9.873 -14.823 -30.560 1.00 45.81 105 ASP A CA 1
ATOM 770 C C . ASP A 1 105 ? -9.523 -14.634 -29.076 1.00 45.81 105 ASP A C 1
ATOM 772 O O . ASP A 1 105 ? -9.740 -13.599 -28.444 1.00 45.81 105 ASP A O 1
ATOM 776 N N . LYS A 1 106 ? -8.815 -15.633 -28.539 1.00 52.25 106 LYS A N 1
ATOM 777 C CA . LYS A 1 106 ? -7.896 -15.413 -27.421 1.00 52.25 106 LYS A CA 1
ATOM 778 C C . LYS A 1 106 ? -6.770 -14.509 -27.934 1.00 52.25 106 LYS A C 1
ATOM 780 O O . LYS A 1 106 ? -5.788 -15.016 -28.467 1.00 52.25 106 LYS A O 1
ATOM 785 N N . ALA A 1 107 ? -6.940 -13.189 -27.829 1.00 60.22 107 ALA A N 1
ATOM 786 C CA . ALA A 1 107 ? -5.871 -12.235 -28.099 1.00 60.22 107 ALA A CA 1
ATOM 787 C C . ALA A 1 107 ? -4.611 -12.703 -27.360 1.00 60.22 107 ALA A C 1
ATOM 789 O O . ALA A 1 107 ? -4.649 -12.916 -26.145 1.00 60.22 107 ALA A O 1
ATOM 790 N N . GLU A 1 108 ? -3.532 -12.940 -28.106 1.00 74.81 108 GLU A N 1
ATOM 791 C CA . GLU A 1 108 ? -2.260 -13.376 -27.539 1.00 74.81 108 GLU A CA 1
ATOM 792 C C . GLU A 1 108 ? -1.852 -12.384 -26.435 1.00 74.81 108 GLU A C 1
ATOM 794 O O . GLU A 1 108 ? -1.765 -11.178 -26.711 1.00 74.81 108 GLU A O 1
ATOM 799 N N . PRO A 1 109 ? -1.670 -12.842 -25.182 1.00 83.38 109 PRO A N 1
ATOM 800 C CA . PRO A 1 109 ? -1.328 -11.959 -24.075 1.00 83.38 109 PRO A CA 1
ATOM 801 C C . PRO A 1 109 ? -0.038 -11.196 -24.393 1.00 83.38 109 PRO A C 1
ATOM 803 O O . PRO A 1 109 ? 0.907 -11.757 -24.949 1.00 83.38 109 PRO A O 1
ATOM 806 N N . MET A 1 110 ? -0.017 -9.901 -24.074 1.00 90.56 110 MET A N 1
ATOM 807 C CA . MET A 1 110 ? 1.115 -9.023 -24.368 1.00 90.56 110 MET A CA 1
ATOM 808 C C . MET A 1 110 ? 2.090 -8.960 -23.186 1.00 90.56 110 MET A C 1
ATOM 810 O O . MET A 1 110 ? 1.660 -8.878 -22.037 1.00 90.56 110 MET A O 1
ATOM 814 N N . VAL A 1 111 ? 3.392 -8.976 -23.473 1.00 94.38 111 VAL A N 1
ATOM 815 C CA . VAL A 1 111 ? 4.488 -8.832 -22.504 1.00 94.38 111 VAL A CA 1
ATOM 816 C C . VAL A 1 111 ? 5.386 -7.675 -22.938 1.00 94.38 111 VAL A C 1
ATOM 818 O O . VAL A 1 111 ? 5.894 -7.688 -24.056 1.00 94.38 111 VAL A O 1
ATOM 821 N N . LEU A 1 112 ? 5.611 -6.705 -22.048 1.00 95.69 112 LEU A N 1
ATOM 822 C CA . LEU A 1 112 ? 6.644 -5.677 -22.201 1.00 95.69 112 LEU A CA 1
ATOM 823 C C . LEU A 1 112 ? 7.913 -6.132 -21.470 1.00 95.69 112 LEU A C 1
ATOM 825 O O . LEU A 1 112 ? 7.883 -6.369 -20.263 1.00 95.69 112 LEU A O 1
ATOM 829 N N . ILE A 1 113 ? 9.023 -6.265 -22.193 1.00 96.12 113 ILE A N 1
ATOM 830 C CA . ILE A 1 113 ? 10.326 -6.641 -21.636 1.00 96.12 113 ILE A CA 1
ATOM 831 C C . ILE A 1 113 ? 11.161 -5.377 -21.448 1.00 96.12 113 ILE A C 1
ATOM 833 O O . ILE A 1 113 ? 11.449 -4.674 -22.418 1.00 96.12 113 ILE A O 1
ATOM 837 N N . VAL A 1 114 ? 11.578 -5.129 -20.208 1.00 96.12 114 VAL A N 1
ATOM 838 C CA . VAL A 1 114 ? 12.401 -3.980 -19.816 1.00 96.12 114 VAL A CA 1
ATOM 839 C C . VAL A 1 114 ? 13.696 -4.505 -19.214 1.00 96.12 114 VAL A C 1
ATOM 841 O O . VAL A 1 114 ? 13.694 -5.029 -18.103 1.00 96.12 114 VAL A O 1
ATOM 844 N N . ASP A 1 115 ? 14.783 -4.411 -19.972 1.00 95.06 115 ASP A N 1
ATOM 845 C CA . ASP A 1 115 ? 16.110 -4.880 -19.570 1.00 95.06 115 ASP A CA 1
ATOM 846 C C . ASP A 1 115 ? 17.169 -4.004 -20.257 1.00 95.06 115 ASP A C 1
ATOM 848 O O . ASP A 1 115 ? 17.008 -3.640 -21.428 1.00 95.06 115 ASP A O 1
ATOM 852 N N . ASP A 1 116 ? 18.228 -3.642 -19.534 1.00 90.44 116 ASP A N 1
ATOM 853 C CA . ASP A 1 116 ? 19.306 -2.778 -20.025 1.00 90.44 116 ASP A CA 1
ATOM 854 C C . ASP A 1 116 ? 20.304 -3.525 -20.931 1.00 90.44 116 ASP A C 1
ATOM 856 O O . ASP A 1 116 ? 21.069 -2.902 -21.678 1.00 90.44 116 ASP A O 1
ATOM 860 N N . SER A 1 117 ? 20.260 -4.862 -20.940 1.00 96.06 117 SER A N 1
ATOM 861 C CA . SER A 1 117 ? 21.044 -5.724 -21.817 1.00 96.06 117 SER A CA 1
ATOM 862 C C . SER A 1 117 ? 20.259 -6.133 -23.061 1.00 96.06 117 SER A C 1
ATOM 864 O O . SER A 1 117 ? 19.299 -6.906 -23.016 1.00 96.06 117 SER A O 1
ATOM 866 N N . ILE A 1 118 ? 20.745 -5.701 -24.230 1.00 93.69 118 ILE A N 1
ATOM 867 C CA . ILE A 1 118 ? 20.165 -6.079 -25.528 1.00 93.69 118 ILE A CA 1
ATOM 868 C C . ILE A 1 118 ? 20.061 -7.603 -25.696 1.00 93.69 118 ILE A C 1
ATOM 870 O O . ILE A 1 118 ? 19.036 -8.105 -26.151 1.00 93.69 118 ILE A O 1
ATOM 874 N N . THR A 1 119 ? 21.079 -8.344 -25.250 1.00 96.31 119 THR A N 1
ATOM 875 C CA . THR A 1 119 ? 21.139 -9.805 -25.373 1.00 96.31 119 THR A CA 1
ATOM 876 C C . THR A 1 119 ? 20.077 -10.492 -24.518 1.00 96.31 119 THR A C 1
ATOM 878 O O . THR A 1 119 ? 19.443 -11.445 -24.970 1.00 96.31 119 THR A O 1
ATOM 881 N N . VAL A 1 120 ? 19.867 -10.020 -23.283 1.00 96.38 120 VAL A N 1
ATOM 882 C CA . VAL A 1 120 ? 18.839 -10.576 -22.387 1.00 96.38 120 VAL A CA 1
ATOM 883 C C . VAL A 1 120 ? 17.458 -10.290 -22.961 1.00 96.38 120 VAL A C 1
ATOM 885 O O . VAL A 1 120 ? 16.626 -11.194 -23.065 1.00 96.38 120 VAL A O 1
ATOM 888 N N . ARG A 1 121 ? 17.244 -9.057 -23.424 1.00 95.50 121 ARG A N 1
ATOM 889 C CA . ARG A 1 121 ? 15.978 -8.629 -24.011 1.00 95.50 121 ARG A CA 1
ATOM 890 C C . ARG A 1 121 ? 15.604 -9.425 -25.264 1.00 95.50 121 ARG A C 1
ATOM 892 O O . ARG A 1 121 ? 14.452 -9.841 -25.398 1.00 95.50 121 ARG A O 1
ATOM 899 N N . GLU A 1 122 ? 16.562 -9.710 -26.148 1.00 96.69 122 GLU A N 1
ATOM 900 C CA . GLU A 1 122 ? 16.360 -10.554 -27.336 1.00 96.69 122 GLU A CA 1
ATOM 901 C C . GLU A 1 122 ? 16.052 -12.010 -26.970 1.00 96.69 122 GLU A C 1
ATOM 903 O O . GLU A 1 122 ? 15.108 -12.599 -27.504 1.00 96.69 122 GLU A O 1
ATOM 908 N N . LEU A 1 123 ? 16.799 -12.588 -26.024 1.00 97.50 123 LEU A N 1
ATOM 909 C CA . LEU A 1 123 ? 16.584 -13.961 -25.566 1.00 97.50 123 LEU A CA 1
ATOM 910 C C . LEU A 1 123 ? 15.190 -14.140 -24.944 1.00 97.50 123 LEU A C 1
ATOM 912 O O . LEU A 1 123 ? 14.485 -15.109 -25.249 1.00 97.50 123 LEU A O 1
ATOM 916 N N . LEU A 1 124 ? 14.777 -13.200 -24.092 1.00 96.44 124 LEU A N 1
ATOM 917 C CA . LEU A 1 124 ? 13.441 -13.187 -23.501 1.00 96.44 124 LEU A CA 1
ATOM 918 C C . LEU A 1 124 ? 12.374 -12.991 -24.580 1.00 96.44 124 LEU A C 1
ATOM 920 O O . LEU A 1 124 ? 11.392 -13.731 -24.596 1.00 96.44 124 LEU A O 1
ATOM 924 N N . SER A 1 125 ? 12.595 -12.083 -25.536 1.00 96.44 125 SER A N 1
ATOM 925 C CA . SER A 1 125 ? 11.669 -11.865 -26.651 1.00 96.44 125 SER A CA 1
ATOM 926 C C . SER A 1 125 ? 11.442 -13.143 -27.449 1.00 96.44 125 SER A C 1
ATOM 928 O O . SER A 1 125 ? 10.299 -13.505 -27.713 1.00 96.44 125 SER A O 1
ATOM 930 N N . LEU A 1 126 ? 12.502 -13.877 -27.793 1.00 95.06 126 LEU A N 1
ATOM 931 C CA . LEU A 1 126 ? 12.385 -15.166 -28.479 1.00 95.06 126 LEU A CA 1
ATOM 932 C C . LEU A 1 126 ? 11.621 -16.194 -27.638 1.00 95.06 126 LEU A C 1
ATOM 934 O O . LEU A 1 126 ? 10.770 -16.910 -28.165 1.00 95.06 126 LEU A O 1
ATOM 938 N N . SER A 1 127 ? 11.903 -16.251 -26.336 1.00 95.00 127 SER A N 1
ATOM 939 C CA . SER A 1 127 ? 11.266 -17.192 -25.411 1.00 95.00 127 SER A CA 1
ATOM 940 C C . SER A 1 127 ? 9.758 -16.941 -25.292 1.00 95.00 127 SER A C 1
ATOM 942 O O . SER A 1 127 ? 8.971 -17.880 -25.411 1.00 95.00 127 SER A O 1
ATOM 944 N N . PHE A 1 128 ? 9.346 -15.680 -25.133 1.00 94.50 128 PHE A N 1
ATOM 945 C CA . PHE A 1 128 ? 7.940 -15.288 -25.010 1.00 94.50 128 PHE A CA 1
ATOM 946 C C . PHE A 1 128 ? 7.179 -15.371 -26.337 1.00 94.50 128 PHE A C 1
ATOM 948 O O . PHE A 1 128 ? 6.078 -15.918 -26.358 1.00 94.50 128 PHE A O 1
ATOM 955 N N . ASN A 1 129 ? 7.776 -14.946 -27.456 1.00 92.94 129 ASN A N 1
ATOM 956 C CA . ASN A 1 129 ? 7.162 -15.132 -28.777 1.00 92.94 129 ASN A CA 1
ATOM 957 C C . ASN A 1 129 ? 6.943 -16.624 -29.079 1.00 92.94 129 ASN A C 1
ATOM 959 O O . ASN A 1 129 ? 5.869 -17.018 -29.526 1.00 92.94 129 ASN A O 1
ATOM 963 N N . LYS A 1 130 ? 7.922 -17.489 -28.769 1.00 91.38 130 LYS A N 1
ATOM 964 C CA . LYS A 1 130 ? 7.779 -18.948 -28.927 1.00 91.38 130 LYS A CA 1
ATOM 965 C C . LYS A 1 130 ? 6.665 -19.529 -28.050 1.00 91.38 130 LYS A C 1
ATOM 967 O O . LYS A 1 130 ? 6.049 -20.521 -28.431 1.00 91.38 130 LYS A O 1
ATOM 972 N N . ALA A 1 131 ? 6.415 -18.929 -26.890 1.00 90.06 131 ALA A N 1
ATOM 973 C CA . ALA A 1 131 ? 5.335 -19.310 -25.987 1.00 90.06 131 ALA A CA 1
ATOM 974 C C . ALA A 1 131 ? 3.961 -18.715 -26.373 1.00 90.06 131 ALA A C 1
ATOM 976 O O . ALA A 1 131 ? 2.987 -18.966 -25.666 1.00 90.06 131 ALA A O 1
ATOM 977 N N . GLY A 1 132 ? 3.865 -17.974 -27.485 1.00 87.50 132 GLY A N 1
ATOM 978 C CA . GLY A 1 132 ? 2.608 -17.419 -28.003 1.00 87.50 132 GLY A CA 1
ATOM 979 C C . GLY A 1 132 ? 2.191 -16.087 -27.374 1.00 87.50 132 GLY A C 1
ATOM 980 O O . GLY A 1 132 ? 1.001 -15.780 -27.339 1.00 87.50 132 GLY A O 1
ATOM 981 N N . TYR A 1 133 ? 3.144 -15.320 -26.836 1.00 94.12 133 TYR A N 1
ATOM 982 C CA . TYR A 1 133 ? 2.907 -13.962 -26.344 1.00 94.12 133 TYR A CA 1
ATOM 983 C C . TYR A 1 133 ? 3.273 -12.931 -27.410 1.00 94.12 133 TYR A C 1
ATOM 985 O O . TYR A 1 133 ? 4.268 -13.087 -28.119 1.00 94.12 133 TYR A O 1
ATOM 993 N N . ARG A 1 134 ? 2.539 -11.816 -27.438 1.00 94.06 134 ARG A N 1
ATOM 994 C CA . ARG A 1 134 ? 2.940 -10.616 -28.183 1.00 94.06 134 ARG A CA 1
ATOM 995 C C . ARG A 1 134 ? 3.971 -9.855 -27.364 1.00 94.06 134 ARG A C 1
ATOM 997 O O . ARG A 1 134 ? 3.690 -9.482 -26.231 1.00 94.06 134 ARG A O 1
ATOM 1004 N N . VAL A 1 135 ? 5.151 -9.616 -27.920 1.00 94.44 135 VAL A N 1
ATOM 1005 C CA . VAL A 1 135 ? 6.246 -8.985 -27.174 1.00 94.44 135 VAL A CA 1
ATOM 1006 C C . VAL A 1 135 ? 6.465 -7.541 -27.614 1.00 94.44 135 VAL A C 1
ATOM 1008 O O . VAL A 1 135 ? 6.679 -7.279 -28.795 1.00 94.44 135 VAL A O 1
ATOM 1011 N N . GLU A 1 136 ? 6.500 -6.630 -26.645 1.00 95.94 136 GLU A N 1
ATOM 1012 C CA . GLU A 1 136 ? 7.111 -5.309 -26.777 1.00 95.94 136 GLU A CA 1
ATOM 1013 C C . GLU A 1 136 ? 8.413 -5.242 -25.976 1.00 95.94 136 GLU A C 1
ATOM 1015 O O . GLU A 1 136 ? 8.588 -5.929 -24.972 1.00 95.94 136 GLU A O 1
ATOM 1020 N N . GLN A 1 137 ? 9.350 -4.416 -26.430 1.00 95.88 137 GLN A N 1
ATOM 1021 C CA . GLN A 1 137 ? 10.649 -4.231 -25.791 1.00 95.88 137 GLN A CA 1
ATOM 1022 C C . GLN A 1 137 ? 10.845 -2.757 -25.448 1.00 95.88 137 GLN A C 1
ATOM 1024 O O . GLN A 1 137 ? 10.494 -1.898 -26.252 1.00 95.88 137 GLN A O 1
ATOM 1029 N N . ALA A 1 138 ? 11.462 -2.491 -24.301 1.00 95.75 138 ALA A N 1
ATOM 1030 C CA . ALA A 1 138 ? 11.977 -1.188 -23.904 1.00 95.75 138 ALA A CA 1
ATOM 1031 C C . ALA A 1 138 ? 13.430 -1.326 -23.434 1.00 95.75 138 ALA A C 1
ATOM 1033 O O . ALA A 1 138 ? 13.847 -2.386 -22.962 1.00 95.75 138 ALA A O 1
ATOM 1034 N N . ARG A 1 139 ? 14.255 -0.303 -23.652 1.00 93.12 139 ARG A N 1
ATOM 1035 C CA . ARG A 1 139 ? 15.694 -0.294 -23.327 1.00 93.12 139 ARG A CA 1
ATOM 1036 C C . ARG A 1 139 ? 15.972 0.026 -21.877 1.00 93.12 139 ARG A C 1
ATOM 1038 O O . ARG A 1 139 ? 16.989 -0.399 -21.346 1.00 93.12 139 ARG A O 1
ATOM 1045 N N . ASP A 1 140 ? 15.090 0.784 -21.263 1.00 90.62 140 ASP A N 1
ATOM 1046 C CA . ASP A 1 140 ? 15.199 1.193 -19.881 1.00 90.62 140 ASP A CA 1
ATOM 1047 C C . ASP A 1 140 ? 13.804 1.483 -19.327 1.00 90.62 140 ASP A C 1
ATOM 1049 O O . ASP A 1 140 ? 12.790 1.386 -20.026 1.00 90.62 140 ASP A O 1
ATOM 1053 N N . GLY A 1 141 ? 13.761 1.821 -18.040 1.00 87.88 141 GLY A N 1
ATOM 1054 C CA . GLY A 1 141 ? 12.516 2.168 -17.369 1.00 87.88 141 GLY A CA 1
ATOM 1055 C C . GLY A 1 141 ? 11.823 3.396 -17.966 1.00 87.88 141 GLY A C 1
ATOM 1056 O O . GLY A 1 141 ? 10.606 3.468 -17.881 1.00 87.88 141 GLY A O 1
ATOM 1057 N N . GLN A 1 142 ? 12.554 4.328 -18.589 1.00 89.00 142 GLN A N 1
ATOM 1058 C CA . GLN A 1 142 ? 11.971 5.531 -19.187 1.00 89.00 142 GLN A CA 1
ATOM 1059 C C . GLN A 1 142 ? 11.276 5.204 -20.514 1.00 89.00 142 GLN A C 1
ATOM 1061 O O . GLN A 1 142 ? 10.139 5.606 -20.725 1.00 89.00 142 GLN A O 1
ATOM 1066 N N . GLU A 1 143 ? 11.907 4.425 -21.392 1.00 90.00 143 GLU A N 1
ATOM 1067 C CA . GLU A 1 143 ? 11.258 3.961 -22.624 1.00 90.00 143 GLU A CA 1
ATOM 1068 C C . GLU A 1 143 ? 10.061 3.055 -22.308 1.00 90.00 143 GLU A C 1
ATOM 1070 O O . GLU A 1 143 ? 9.027 3.136 -22.967 1.00 90.00 143 GLU A O 1
ATOM 1075 N N . ALA A 1 144 ? 10.175 2.210 -21.278 1.00 91.19 144 ALA A N 1
ATOM 1076 C CA . ALA A 1 144 ? 9.078 1.352 -20.835 1.00 91.19 144 ALA A CA 1
ATOM 1077 C C . ALA A 1 144 ? 7.876 2.150 -20.334 1.00 91.19 144 ALA A C 1
ATOM 1079 O O . ALA A 1 144 ? 6.745 1.694 -20.434 1.00 91.19 144 ALA A O 1
ATOM 1080 N N . TRP A 1 145 ? 8.146 3.320 -19.771 1.00 83.88 145 TRP A N 1
ATOM 1081 C CA . TRP A 1 145 ? 7.156 4.221 -19.213 1.00 83.88 145 TRP A CA 1
ATOM 1082 C C . TRP A 1 145 ? 6.407 5.044 -20.254 1.00 83.88 145 TRP A C 1
ATOM 1084 O O . TRP A 1 145 ? 5.270 5.446 -20.029 1.00 83.88 145 TRP A O 1
ATOM 1094 N N . GLU A 1 146 ? 7.059 5.334 -21.375 1.00 85.38 146 GLU A N 1
ATOM 1095 C CA . GLU A 1 146 ? 6.481 6.103 -22.478 1.00 85.38 146 GLU A CA 1
ATOM 1096 C C . GLU A 1 146 ? 5.623 5.246 -23.422 1.00 85.38 146 GLU A C 1
ATOM 1098 O O . GLU A 1 146 ? 4.926 5.794 -24.280 1.00 85.38 146 GLU A O 1
ATOM 1103 N N . LYS A 1 147 ? 5.683 3.920 -23.270 1.00 80.31 147 LYS A N 1
ATOM 1104 C CA . LYS A 1 147 ? 4.899 2.932 -24.017 1.00 80.31 147 LYS A CA 1
ATOM 1105 C C . LYS A 1 147 ? 3.563 2.639 -23.342 1.00 80.31 147 LYS A C 1
ATOM 1107 O O . LYS A 1 147 ? 2.562 2.569 -24.091 1.00 80.31 147 LYS A O 1
#

Sequence (147 aa):
SRSSVYGGKEEEDIISIIVLRGAGNLLAVEVDQVIGEQEIVIKQIEGPIPKPAGIAGATVLGDGSIMPIGDVLELIEIAQGRMRTDNGGSLWQKNLPAIDNLIPDKAEPMVLIVDDSITVRELLSLSFNKAGYRVEQARDGQEAWEK

Foldseek 3Di:
DDDDDDDDDDPVPDWDWDWFDDPNDIDTDTDPDDPDDDDFDFDADDDPQDDQFQFRGWGQDPVRDIGTHGDRVRVRCVVVVNDDRPPPDVVPPDDPDDDDDDDDDPDAAEDEAADLDPVVQVVVCVVSVVVRHHYHYDNHPVRVRVD